Protein AF-A0A538SUR7-F1 (afdb_monomer)

Sequence (95 aa):
MRSSDEIIVPGHPRWLEFASRLNRARFCFGTTEQARSALAGMADVNVEGSLHALARLGGTCDCQIELDVVHSPAGVGAEGKQRAAPPRIAHAPQH

Foldseek 3Di:
DQALPDAAAPPDPCVVQLLVQLPPPPDWPQACVSSLVSQVPDPSHPSVNNQVVLVVQVCRTSVCCNVVGVVDPPDDDPPDDDDPDPDPPPPDDDD

Solvent-accessible surface area (backbone atoms only — not comparable to full-atom values): 5956 Å² total; per-residue (Å²): 132,86,77,43,72,44,61,64,46,90,88,39,95,59,32,67,60,47,53,65,59,42,76,72,59,92,61,75,83,72,41,48,64,56,48,47,53,36,37,66,74,39,85,56,42,24,47,69,59,16,51,54,53,37,38,76,63,62,22,65,20,41,35,34,31,49,54,60,49,65,65,39,73,92,80,70,78,93,72,82,79,74,83,79,71,78,85,77,79,77,78,76,82,88,129

Secondary structure (DSSP, 8-state):
-----B---TT-TTHHHHHHHHTT-SS--S--HHHHHHHHTSTTB-HHHHHHHHHHTT--SHHHIIIIIISS-TTS--S-----PPP----PPP-

Mean predicted aligned error: 12.3 Å

Structure (mmCIF, N/CA/C/O backbone):
data_AF-A0A538SUR7-F1
#
_entry.id   AF-A0A538SUR7-F1
#
loop_
_atom_site.group_PDB
_atom_site.id
_atom_site.type_symbol
_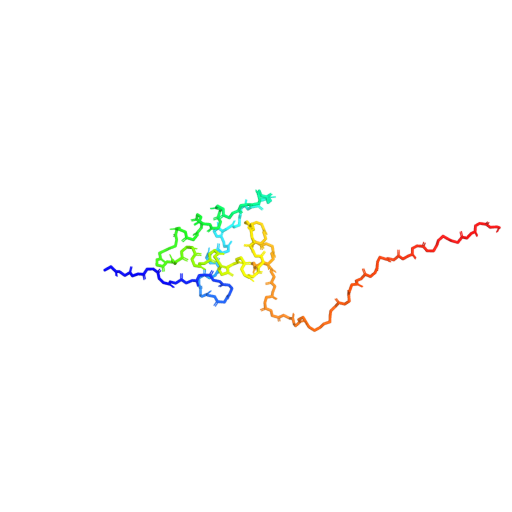atom_site.label_atom_id
_atom_site.label_alt_id
_atom_site.label_comp_id
_atom_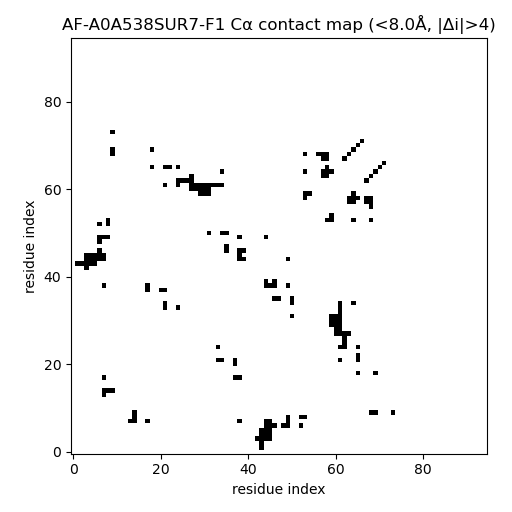site.label_asym_id
_atom_site.label_entity_id
_atom_site.label_seq_id
_atom_site.pdbx_PDB_ins_code
_atom_site.Cartn_x
_atom_site.Cartn_y
_atom_site.Cartn_z
_atom_site.occupancy
_atom_site.B_iso_or_equiv
_atom_site.auth_seq_id
_atom_site.auth_comp_id
_atom_site.auth_asym_id
_atom_site.auth_atom_id
_atom_site.pdbx_PDB_model_num
ATOM 1 N N . MET A 1 1 ? 16.416 5.533 -19.225 1.00 43.44 1 MET A N 1
ATOM 2 C CA . MET A 1 1 ? 15.746 5.647 -17.914 1.00 43.44 1 MET A CA 1
ATOM 3 C C . MET A 1 1 ? 14.677 4.568 -17.890 1.00 43.44 1 MET A C 1
ATOM 5 O O . MET A 1 1 ? 13.786 4.639 -18.723 1.00 43.44 1 MET A O 1
ATOM 9 N N . ARG A 1 2 ? 14.827 3.504 -17.090 1.00 52.41 2 ARG A N 1
ATOM 10 C CA . ARG A 1 2 ? 13.717 2.560 -16.885 1.00 52.41 2 ARG A CA 1
ATOM 11 C C . ARG A 1 2 ? 12.703 3.290 -16.004 1.00 52.41 2 ARG A C 1
ATOM 13 O O . ARG A 1 2 ? 13.085 3.755 -14.936 1.00 52.41 2 ARG A O 1
ATOM 20 N N . SER A 1 3 ? 11.489 3.501 -16.507 1.00 54.81 3 SER A N 1
ATOM 21 C CA . SER A 1 3 ? 10.387 4.003 -15.686 1.00 54.81 3 SER A CA 1
ATOM 22 C C . SER A 1 3 ? 10.000 2.911 -14.699 1.00 54.81 3 SER A C 1
ATOM 24 O O . SER A 1 3 ? 9.757 1.775 -15.101 1.00 54.81 3 SER A O 1
ATOM 26 N N . SER A 1 4 ? 9.985 3.258 -13.416 1.00 64.44 4 SER A N 1
ATOM 27 C CA . SER A 1 4 ? 9.398 2.438 -12.362 1.00 64.44 4 SER A CA 1
ATOM 28 C C . SER A 1 4 ? 7.878 2.421 -12.548 1.00 64.44 4 SER A C 1
ATOM 30 O O . SER A 1 4 ? 7.206 3.371 -12.152 1.00 64.44 4 SER A O 1
ATOM 32 N N . ASP A 1 5 ? 7.348 1.382 -13.191 1.00 80.31 5 ASP A N 1
ATOM 33 C CA . ASP A 1 5 ? 5.914 1.226 -13.491 1.00 80.31 5 ASP A CA 1
ATOM 34 C C . ASP A 1 5 ? 5.243 0.118 -12.660 1.00 80.31 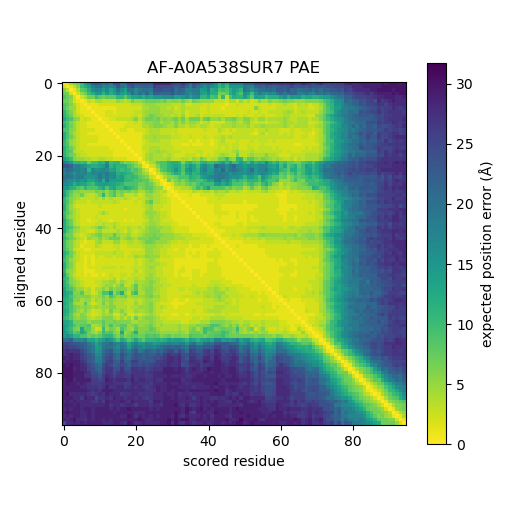5 ASP A C 1
ATOM 36 O O . ASP A 1 5 ? 4.031 -0.077 -12.755 1.00 80.31 5 ASP A O 1
ATOM 40 N N . GLU A 1 6 ? 5.987 -0.610 -11.816 1.00 90.19 6 GLU A N 1
ATOM 41 C CA . GLU A 1 6 ? 5.380 -1.687 -11.030 1.00 90.19 6 GLU A CA 1
ATOM 42 C C . GLU A 1 6 ? 4.516 -1.129 -9.893 1.00 90.19 6 GLU A C 1
ATOM 44 O O . GLU A 1 6 ? 4.992 -0.423 -9.003 1.00 90.19 6 GLU A O 1
ATOM 49 N N . ILE A 1 7 ? 3.228 -1.470 -9.910 1.00 91.50 7 ILE A N 1
ATOM 50 C CA . ILE A 1 7 ? 2.267 -1.136 -8.856 1.00 91.50 7 ILE A CA 1
ATOM 51 C C . ILE A 1 7 ? 2.131 -2.339 -7.918 1.00 91.50 7 ILE A C 1
ATOM 53 O O . ILE A 1 7 ? 1.727 -3.426 -8.335 1.00 91.50 7 ILE A O 1
ATOM 57 N N . ILE A 1 8 ? 2.432 -2.139 -6.633 1.00 90.25 8 ILE A N 1
ATOM 58 C CA . ILE A 1 8 ? 2.375 -3.186 -5.610 1.00 90.25 8 ILE A CA 1
ATOM 59 C C . ILE A 1 8 ? 1.006 -3.179 -4.918 1.00 90.25 8 ILE A C 1
ATOM 61 O O . ILE A 1 8 ? 0.667 -2.254 -4.184 1.00 90.25 8 ILE A O 1
ATOM 65 N N . VAL A 1 9 ? 0.234 -4.244 -5.133 1.00 90.25 9 VAL A N 1
ATOM 66 C CA . VAL A 1 9 ? -1.096 -4.509 -4.546 1.00 90.25 9 VAL A CA 1
ATOM 67 C C . VAL A 1 9 ? -1.230 -6.000 -4.193 1.00 90.25 9 VAL A C 1
ATOM 69 O O . VAL A 1 9 ? -0.386 -6.793 -4.636 1.00 90.25 9 VAL A O 1
ATOM 72 N N . PRO A 1 10 ? -2.258 -6.425 -3.425 1.00 88.88 10 PRO A N 1
ATOM 73 C CA . PRO A 1 10 ? -2.515 -7.845 -3.192 1.00 88.88 10 PRO A CA 1
ATOM 74 C C . PRO A 1 10 ? -2.530 -8.651 -4.499 1.00 88.88 10 PRO A C 1
ATOM 76 O O . PRO A 1 10 ? -3.176 -8.262 -5.470 1.00 88.88 10 PRO A O 1
ATOM 79 N N . GLY A 1 11 ? -1.795 -9.766 -4.524 1.00 83.69 11 GLY A N 1
ATOM 80 C CA . GLY A 1 11 ? -1.607 -10.607 -5.715 1.00 83.69 11 GLY A CA 1
ATOM 81 C C . GLY A 1 11 ? -0.328 -10.325 -6.515 1.00 83.69 11 GLY A C 1
ATOM 82 O O . GLY A 1 11 ? 0.047 -11.143 -7.352 1.00 83.69 11 GLY A O 1
ATOM 83 N N . HIS A 1 12 ? 0.390 -9.230 -6.240 1.00 88.94 12 HIS A N 1
ATOM 84 C CA . HIS A 1 12 ? 1.703 -8.976 -6.844 1.00 88.94 12 HIS A CA 1
ATOM 85 C C . HIS A 1 12 ? 2.761 -9.979 -6.326 1.00 88.94 12 HIS A C 1
ATOM 87 O O . HIS A 1 12 ? 2.777 -10.259 -5.124 1.00 88.94 12 HIS A O 1
ATOM 93 N N . PRO A 1 13 ? 3.717 -10.464 -7.149 1.00 91.25 13 PRO A N 1
ATOM 94 C CA . PRO A 1 13 ? 4.768 -11.392 -6.698 1.00 91.25 13 PRO A CA 1
ATOM 95 C C . PRO A 1 13 ? 5.592 -10.883 -5.506 1.00 91.25 13 PRO A C 1
ATOM 97 O O . PRO A 1 13 ? 6.077 -11.657 -4.686 1.00 91.25 13 PRO A O 1
ATOM 100 N N . ARG A 1 14 ? 5.721 -9.557 -5.392 1.00 90.62 14 ARG A N 1
ATOM 101 C CA . ARG A 1 14 ? 6.447 -8.866 -4.312 1.00 90.62 14 ARG A CA 1
ATOM 102 C C . ARG A 1 14 ? 5.549 -8.370 -3.173 1.00 90.62 14 ARG A C 1
ATOM 104 O O . ARG A 1 14 ? 5.999 -7.609 -2.322 1.00 90.62 14 ARG A O 1
ATOM 111 N N . TRP A 1 15 ? 4.286 -8.796 -3.132 1.00 91.25 15 TRP A N 1
ATOM 112 C CA . TRP A 1 15 ? 3.337 -8.396 -2.089 1.00 91.25 15 TRP A CA 1
ATOM 113 C C . TRP A 1 15 ? 3.821 -8.766 -0.682 1.00 91.25 15 TRP A C 1
ATOM 115 O O . TRP A 1 15 ? 3.771 -7.947 0.231 1.00 91.25 15 TRP A O 1
ATOM 125 N N . LEU A 1 16 ? 4.362 -9.977 -0.516 1.00 90.06 16 LEU A N 1
ATOM 126 C CA . LEU A 1 16 ? 4.873 -10.447 0.777 1.00 90.06 16 LEU A CA 1
ATOM 127 C C . LEU A 1 16 ? 6.099 -9.654 1.256 1.00 90.06 16 LEU A C 1
ATOM 129 O O . LEU A 1 16 ? 6.268 -9.443 2.458 1.00 90.06 16 LEU A O 1
ATOM 133 N N . GLU A 1 17 ? 6.933 -9.183 0.326 1.00 90.06 17 GLU A N 1
ATOM 134 C CA . GLU A 1 17 ? 8.062 -8.299 0.628 1.00 90.06 17 GLU A CA 1
ATOM 135 C C . GLU A 1 17 ? 7.558 -6.955 1.174 1.00 90.06 17 GLU A C 1
ATOM 137 O O . GLU A 1 17 ? 8.030 -6.497 2.214 1.00 90.06 17 GLU A O 1
ATOM 142 N N . PHE A 1 18 ? 6.555 -6.363 0.518 1.00 89.19 18 PHE A N 1
ATOM 143 C CA . PHE A 1 18 ? 5.905 -5.139 0.984 1.00 89.19 18 PHE A CA 1
ATOM 144 C C . PHE A 1 18 ? 5.259 -5.321 2.367 1.00 89.19 18 PHE A C 1
ATOM 146 O O . PHE A 1 18 ? 5.560 -4.556 3.282 1.00 89.19 18 PHE A O 1
ATOM 153 N N . ALA A 1 19 ? 4.450 -6.368 2.556 1.00 88.06 19 ALA A N 1
ATOM 154 C CA . ALA A 1 19 ? 3.779 -6.654 3.825 1.00 88.06 19 ALA A CA 1
ATOM 155 C C . ALA A 1 19 ? 4.773 -6.828 4.989 1.00 88.06 19 ALA A C 1
ATOM 157 O O . ALA A 1 19 ? 4.575 -6.284 6.074 1.00 88.06 19 ALA A O 1
ATOM 158 N N . SER A 1 20 ? 5.892 -7.519 4.746 1.00 86.81 20 SER A N 1
ATOM 159 C CA . SER A 1 20 ? 6.948 -7.705 5.750 1.00 86.81 20 SER A CA 1
ATOM 160 C C . SER A 1 20 ? 7.648 -6.393 6.119 1.00 86.81 20 SER A C 1
ATOM 162 O O . SER A 1 20 ? 7.996 -6.186 7.280 1.00 86.81 20 SER A O 1
ATOM 164 N N . ARG A 1 21 ? 7.855 -5.499 5.142 1.00 86.44 21 ARG A N 1
ATOM 165 C CA . ARG A 1 21 ? 8.452 -4.170 5.358 1.00 86.44 21 ARG A CA 1
ATOM 166 C C . ARG A 1 21 ? 7.506 -3.219 6.100 1.00 86.44 21 ARG A C 1
ATOM 168 O O . ARG A 1 21 ? 7.987 -2.379 6.857 1.00 86.44 21 ARG A O 1
ATOM 175 N N . LEU A 1 22 ? 6.193 -3.361 5.904 1.00 82.44 22 LEU A N 1
ATOM 176 C CA . LEU A 1 22 ? 5.173 -2.516 6.530 1.00 82.44 22 LEU A CA 1
ATOM 177 C C . LEU A 1 22 ? 4.940 -2.831 8.018 1.00 82.44 22 LEU A C 1
ATOM 179 O O . LEU A 1 22 ? 4.628 -1.906 8.761 1.00 82.44 22 LEU A O 1
ATOM 183 N N . ASN A 1 23 ? 5.116 -4.092 8.442 1.00 70.12 23 ASN A N 1
ATOM 184 C CA . ASN A 1 23 ? 4.792 -4.669 9.765 1.00 70.12 23 ASN A CA 1
ATOM 185 C C . ASN A 1 23 ? 5.473 -3.980 10.979 1.00 70.12 23 ASN A C 1
ATOM 187 O O . ASN A 1 23 ? 6.340 -4.541 11.656 1.00 70.12 23 ASN A O 1
ATOM 191 N N . ARG A 1 24 ? 5.116 -2.719 11.239 1.00 58.94 24 ARG A N 1
ATOM 192 C CA . ARG A 1 24 ? 5.590 -1.882 12.352 1.00 58.94 24 ARG A CA 1
ATOM 193 C C . ARG A 1 24 ? 4.520 -0.915 12.880 1.00 58.94 24 ARG A C 1
ATOM 195 O O . ARG A 1 24 ? 4.807 -0.193 13.839 1.00 58.94 24 ARG A O 1
ATOM 202 N N . ALA A 1 25 ? 3.307 -0.869 12.321 1.00 56.78 25 ALA A N 1
ATOM 203 C CA . ALA A 1 25 ? 2.306 0.126 12.701 1.00 56.78 25 ALA A CA 1
ATOM 204 C C . ALA A 1 25 ? 1.462 -0.344 13.900 1.00 56.78 25 ALA A C 1
ATOM 206 O O . ALA A 1 25 ? 0.305 -0.728 13.776 1.00 56.78 25 ALA A O 1
ATOM 207 N N . ARG A 1 26 ? 2.021 -0.257 15.116 1.00 59.22 26 ARG A N 1
ATOM 208 C CA . ARG A 1 26 ? 1.265 -0.542 16.358 1.00 59.22 26 ARG A CA 1
ATOM 209 C C . ARG A 1 26 ? 0.126 0.460 16.633 1.00 59.22 26 ARG A C 1
ATOM 211 O O . ARG A 1 26 ? -0.702 0.190 17.496 1.00 59.22 26 ARG A O 1
ATOM 218 N N . PHE A 1 27 ? 0.084 1.595 15.925 1.00 62.81 27 PHE A N 1
ATOM 219 C CA . PHE A 1 27 ? -0.906 2.668 16.082 1.00 62.81 27 PHE A CA 1
ATOM 220 C C . PHE A 1 27 ? -1.255 3.291 14.712 1.00 62.81 27 PHE A C 1
ATOM 222 O O . PHE A 1 27 ? -0.345 3.576 13.933 1.00 62.81 27 PHE A O 1
ATOM 229 N N . CYS A 1 28 ? -2.542 3.537 14.411 1.00 71.62 28 CYS A N 1
ATOM 230 C CA . CYS A 1 28 ? -2.923 4.358 13.245 1.00 71.62 28 CYS A CA 1
ATOM 231 C C . CYS A 1 28 ? -2.713 5.826 13.603 1.00 71.62 28 CYS A C 1
ATOM 233 O O . CYS A 1 28 ? -3.426 6.375 14.441 1.00 71.62 28 CYS A O 1
ATOM 235 N N . PHE A 1 29 ? -1.770 6.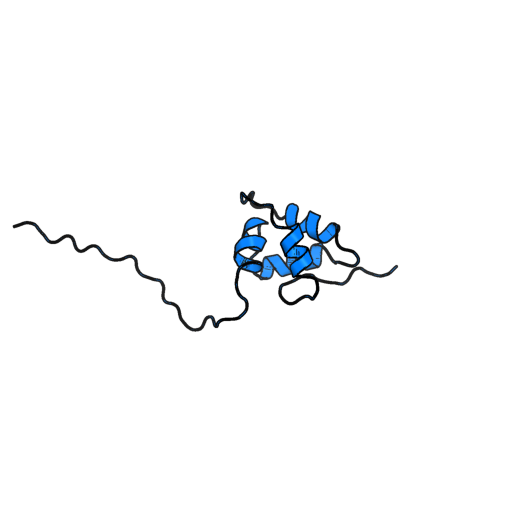470 12.927 1.00 74.31 29 PHE A N 1
ATOM 236 C CA . PHE A 1 29 ? -1.611 7.924 12.968 1.00 74.31 29 PHE A CA 1
ATOM 237 C C . PHE A 1 29 ? -2.374 8.625 11.834 1.00 74.31 29 PHE A C 1
ATOM 239 O O . PHE A 1 29 ? -2.214 9.824 11.638 1.00 74.31 29 PHE A O 1
ATOM 246 N N . GLY A 1 30 ? -3.200 7.888 11.081 1.00 83.75 30 GLY A N 1
ATOM 247 C CA . GLY A 1 30 ? -3.964 8.432 9.956 1.00 83.75 30 GLY A CA 1
ATOM 248 C C . GLY A 1 30 ? -3.109 8.805 8.740 1.00 83.75 30 GLY A C 1
ATOM 249 O O . GLY A 1 30 ? -3.552 9.598 7.919 1.00 83.75 30 GLY A O 1
ATOM 250 N N . THR A 1 31 ? -1.889 8.270 8.627 1.00 88.62 31 THR A N 1
ATOM 251 C CA . THR A 1 31 ? -0.944 8.561 7.536 1.00 88.62 31 THR A CA 1
ATOM 252 C C . THR A 1 31 ? -0.527 7.290 6.797 1.00 88.62 31 THR A C 1
ATOM 254 O O . THR A 1 31 ? -0.765 6.187 7.287 1.00 88.62 31 THR A O 1
ATOM 257 N N . THR A 1 32 ? 0.092 7.449 5.622 1.00 91.75 32 THR A N 1
ATOM 258 C CA . THR A 1 32 ? 0.657 6.361 4.796 1.00 91.75 32 THR A CA 1
ATOM 259 C C . THR A 1 32 ? 2.185 6.450 4.678 1.00 91.75 32 THR A C 1
ATOM 261 O O . THR A 1 32 ? 2.765 6.026 3.675 1.00 91.75 32 THR A O 1
ATOM 264 N N . GLU A 1 33 ? 2.854 7.097 5.636 1.00 91.38 33 GLU A N 1
ATOM 265 C CA . GLU A 1 33 ? 4.298 7.364 5.555 1.00 91.38 33 GLU A CA 1
ATOM 266 C C . GLU A 1 33 ? 5.120 6.074 5.637 1.00 91.38 33 GLU A C 1
ATOM 268 O O . GLU A 1 33 ? 6.133 5.942 4.947 1.00 91.38 33 GLU A O 1
ATOM 273 N N . GLN A 1 34 ? 4.669 5.085 6.416 1.00 89.44 34 GLN A N 1
ATOM 274 C CA . GLN A 1 34 ? 5.380 3.812 6.523 1.00 89.44 34 GLN A CA 1
ATOM 275 C C . GLN A 1 34 ? 5.204 2.978 5.258 1.00 89.44 34 GLN A C 1
ATOM 277 O O . GLN A 1 34 ? 6.182 2.420 4.760 1.00 89.44 34 GLN A O 1
ATOM 282 N N . ALA A 1 35 ? 4.000 2.948 4.685 1.00 91.31 35 ALA A N 1
ATOM 283 C CA . ALA A 1 35 ? 3.753 2.336 3.387 1.00 91.31 35 ALA A CA 1
ATOM 284 C C . ALA A 1 35 ? 4.584 3.011 2.288 1.00 91.31 35 ALA A C 1
ATOM 286 O O . ALA A 1 35 ? 5.233 2.316 1.504 1.00 91.31 35 ALA A O 1
ATOM 287 N N . ARG A 1 36 ? 4.650 4.351 2.270 1.00 93.75 36 ARG A N 1
ATOM 288 C CA . ARG A 1 36 ? 5.503 5.106 1.340 1.00 93.75 36 ARG A CA 1
ATOM 289 C C . ARG A 1 36 ? 6.971 4.713 1.491 1.00 93.75 36 ARG A C 1
ATOM 291 O O . ARG A 1 36 ? 7.619 4.41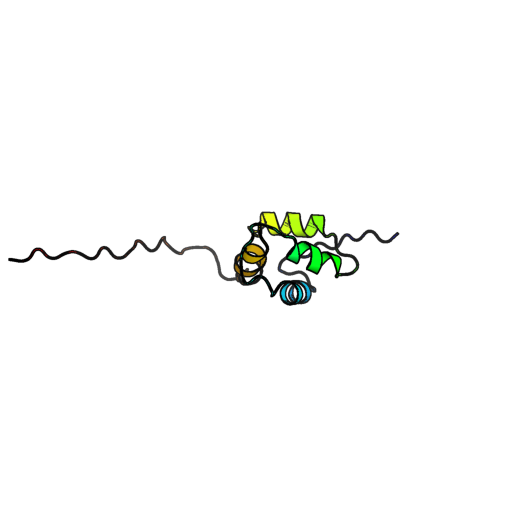1 0.494 1.00 93.75 36 ARG A O 1
ATOM 298 N N . SER A 1 37 ? 7.485 4.682 2.719 1.00 92.62 37 SER A N 1
ATOM 299 C CA . SER A 1 37 ? 8.869 4.300 3.022 1.00 92.62 37 SER A CA 1
ATOM 300 C C . SER A 1 37 ? 9.176 2.855 2.599 1.00 92.62 37 SER A C 1
ATOM 302 O O . SER A 1 37 ? 10.193 2.590 1.953 1.00 92.62 37 SER A O 1
ATOM 304 N N . ALA A 1 38 ? 8.260 1.921 2.874 1.00 91.00 38 ALA A N 1
ATOM 305 C CA . ALA A 1 38 ? 8.383 0.522 2.473 1.00 91.00 38 ALA A CA 1
ATOM 306 C C . ALA A 1 38 ? 8.456 0.360 0.945 1.00 91.00 38 ALA A C 1
ATOM 308 O O . ALA A 1 38 ? 9.334 -0.356 0.456 1.00 91.00 38 ALA A O 1
ATOM 309 N N . LEU A 1 39 ? 7.578 1.055 0.208 1.00 93.38 39 LEU A N 1
ATOM 310 C CA . LEU A 1 39 ? 7.526 1.060 -1.259 1.00 93.38 39 LEU A CA 1
ATOM 311 C C . LEU A 1 39 ? 8.743 1.757 -1.879 1.00 93.38 39 LEU A C 1
ATOM 313 O O . LEU A 1 39 ? 9.312 1.245 -2.835 1.00 93.38 39 LEU A O 1
ATOM 317 N N . ALA A 1 40 ? 9.187 2.888 -1.323 1.00 92.44 40 ALA A N 1
ATOM 318 C CA . ALA A 1 40 ? 10.361 3.617 -1.810 1.00 92.44 40 ALA A CA 1
ATOM 319 C C . ALA A 1 40 ? 11.658 2.801 -1.678 1.00 92.44 40 ALA A C 1
ATOM 321 O O . ALA A 1 40 ? 12.589 2.970 -2.462 1.00 92.44 40 ALA A O 1
ATOM 322 N N . GLY A 1 41 ? 11.716 1.878 -0.713 1.00 88.94 41 GLY A N 1
ATOM 323 C CA . GLY A 1 41 ? 12.817 0.926 -0.582 1.00 88.94 41 GLY A CA 1
ATOM 324 C C . GLY A 1 41 ? 12.789 -0.227 -1.597 1.00 88.94 41 GLY A C 1
ATOM 325 O O . GLY A 1 41 ? 13.661 -1.098 -1.526 1.00 88.94 41 GLY A O 1
ATOM 326 N N . MET A 1 42 ? 11.784 -0.313 -2.473 1.00 90.88 42 MET A N 1
ATOM 327 C CA . MET A 1 42 ? 11.641 -1.365 -3.482 1.00 90.88 42 MET A CA 1
ATOM 328 C C . MET A 1 42 ? 12.035 -0.821 -4.860 1.00 90.88 42 MET A C 1
ATOM 330 O O . MET A 1 42 ? 11.475 0.161 -5.338 1.00 90.88 42 MET A O 1
ATOM 334 N N . ALA A 1 43 ? 12.999 -1.475 -5.515 1.00 88.69 43 ALA A N 1
ATOM 335 C CA . ALA A 1 43 ? 13.404 -1.111 -6.873 1.00 88.69 43 ALA A CA 1
ATOM 336 C C . ALA A 1 43 ? 12.236 -1.245 -7.865 1.00 88.69 43 ALA A C 1
ATOM 338 O O . ALA A 1 43 ? 11.421 -2.158 -7.716 1.00 88.69 43 ALA A O 1
ATOM 339 N N . ASP A 1 44 ? 12.200 -0.346 -8.853 1.00 88.44 44 ASP A N 1
ATOM 340 C CA . ASP A 1 44 ? 11.264 -0.334 -9.989 1.00 88.44 44 ASP A CA 1
ATOM 341 C C . ASP A 1 44 ? 9.766 -0.194 -9.628 1.00 88.44 44 ASP A C 1
ATOM 343 O O . ASP A 1 44 ? 8.897 -0.369 -10.482 1.00 88.44 44 ASP A O 1
ATOM 347 N N . VAL A 1 45 ? 9.453 0.206 -8.389 1.00 90.25 45 VAL A N 1
ATOM 348 C CA . VAL A 1 45 ? 8.078 0.417 -7.910 1.00 90.25 45 VAL A CA 1
ATOM 349 C C . VAL A 1 45 ? 7.597 1.851 -8.137 1.00 90.25 45 VAL A C 1
ATOM 351 O O . VAL A 1 45 ? 8.269 2.822 -7.781 1.00 90.25 45 VAL A O 1
ATOM 354 N N . ASN A 1 46 ? 6.381 1.989 -8.662 1.00 93.69 46 ASN A N 1
ATOM 355 C CA . ASN A 1 46 ? 5.634 3.240 -8.670 1.00 93.69 46 ASN A CA 1
ATOM 356 C C . ASN A 1 46 ? 4.980 3.457 -7.296 1.00 93.69 46 ASN A C 1
ATOM 358 O O . ASN A 1 46 ? 3.908 2.918 -7.004 1.00 93.69 46 ASN A O 1
ATOM 362 N N . VAL A 1 47 ? 5.638 4.244 -6.443 1.00 94.06 47 VAL A N 1
ATOM 363 C CA . VAL A 1 47 ? 5.208 4.490 -5.057 1.00 94.06 47 VAL A CA 1
ATOM 364 C C . VAL A 1 47 ? 3.825 5.139 -4.998 1.00 94.06 47 VAL A C 1
ATOM 366 O O . VAL A 1 47 ? 2.925 4.603 -4.355 1.00 94.06 47 VAL A O 1
ATOM 369 N N . GLU A 1 48 ? 3.627 6.256 -5.698 1.00 95.00 48 GLU A N 1
ATOM 370 C CA . GLU A 1 48 ? 2.357 6.994 -5.661 1.00 95.00 48 GLU A CA 1
ATOM 371 C C . GLU A 1 48 ? 1.223 6.198 -6.326 1.00 95.00 48 GLU A C 1
ATOM 373 O O . GLU A 1 48 ? 0.104 6.164 -5.814 1.00 95.00 48 GLU A O 1
ATOM 378 N N . GLY A 1 49 ? 1.518 5.466 -7.407 1.00 94.75 49 GLY A N 1
ATOM 379 C CA . GLY A 1 49 ? 0.567 4.545 -8.032 1.00 94.75 49 GLY A CA 1
ATOM 380 C C . GLY A 1 49 ? 0.138 3.409 -7.097 1.00 94.75 49 GLY A C 1
ATOM 381 O O . GLY A 1 49 ? -1.047 3.081 -7.028 1.00 94.75 49 GLY A O 1
ATOM 382 N N . SER A 1 50 ? 1.079 2.856 -6.329 1.00 93.88 50 SER A N 1
ATOM 383 C CA . SER A 1 50 ? 0.807 1.822 -5.323 1.00 93.88 50 SER A CA 1
ATOM 384 C C . SER A 1 50 ? -0.037 2.364 -4.170 1.00 93.88 50 SER A C 1
ATOM 386 O O . SER A 1 50 ? -1.053 1.763 -3.835 1.00 93.88 50 SER A O 1
ATOM 388 N N . LEU A 1 51 ? 0.301 3.533 -3.614 1.00 94.44 51 LEU A N 1
ATOM 389 C CA . LEU A 1 51 ? -0.495 4.170 -2.556 1.00 94.44 51 LEU A CA 1
ATOM 390 C C . LEU A 1 51 ? -1.917 4.496 -3.024 1.00 94.44 51 LEU A C 1
ATOM 392 O O . LEU A 1 51 ? -2.882 4.209 -2.318 1.00 94.44 51 LEU A O 1
ATOM 396 N N . HIS A 1 52 ? -2.067 5.027 -4.239 1.00 94.88 52 HIS A N 1
ATOM 397 C CA . HIS A 1 52 ? -3.379 5.290 -4.822 1.00 94.88 52 HIS A CA 1
ATOM 398 C C . HIS A 1 52 ? -4.194 3.997 -5.004 1.00 94.88 52 HIS A C 1
ATOM 400 O O . HIS A 1 52 ? -5.390 3.961 -4.710 1.00 94.88 52 HIS A O 1
ATOM 406 N N . ALA A 1 53 ? -3.561 2.911 -5.455 1.00 92.94 53 ALA A N 1
ATOM 407 C CA . ALA A 1 53 ? -4.224 1.619 -5.590 1.00 92.94 53 ALA A CA 1
ATOM 408 C C . ALA A 1 53 ? -4.631 1.025 -4.227 1.00 92.94 53 ALA A C 1
ATOM 410 O O . ALA A 1 53 ? -5.745 0.521 -4.097 1.00 92.94 53 ALA A O 1
ATOM 411 N N . LEU A 1 54 ? -3.784 1.148 -3.201 1.00 92.38 54 LEU A N 1
ATOM 412 C CA . LEU A 1 54 ? -4.081 0.717 -1.830 1.00 92.38 54 LEU A CA 1
ATOM 413 C C . LEU A 1 54 ? -5.235 1.514 -1.20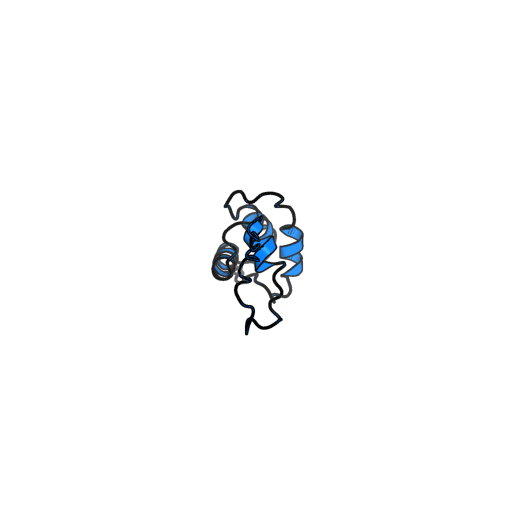9 1.00 92.38 54 LEU A C 1
ATOM 415 O O . LEU A 1 54 ? -6.120 0.923 -0.591 1.00 92.38 54 LEU A O 1
ATOM 419 N N . ALA A 1 55 ? -5.295 2.827 -1.442 1.00 90.88 55 ALA A N 1
ATOM 420 C CA . ALA A 1 55 ? -6.403 3.664 -0.988 1.00 90.88 55 ALA A CA 1
ATOM 421 C C . ALA A 1 55 ? -7.748 3.209 -1.584 1.00 90.88 55 ALA A C 1
ATOM 423 O O . ALA A 1 55 ? -8.757 3.165 -0.879 1.00 90.88 55 ALA A O 1
ATOM 424 N N . ARG A 1 56 ? -7.768 2.782 -2.857 1.00 91.06 56 ARG A N 1
ATOM 425 C CA . ARG A 1 56 ? -8.969 2.209 -3.500 1.00 91.06 56 ARG A CA 1
ATOM 426 C C . ARG A 1 56 ? -9.415 0.877 -2.890 1.00 91.06 56 ARG A C 1
ATOM 428 O 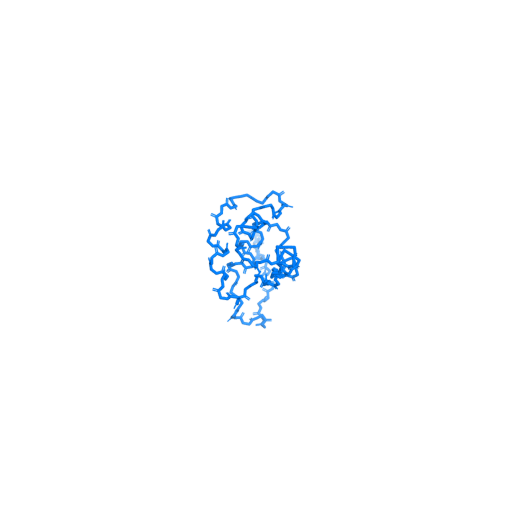O . ARG A 1 56 ? -10.579 0.518 -3.038 1.00 91.06 56 ARG A O 1
ATOM 435 N N . LEU A 1 57 ? -8.511 0.163 -2.222 1.00 86.75 57 LEU A N 1
ATOM 436 C CA . LEU A 1 57 ? -8.795 -1.073 -1.490 1.00 86.75 57 LEU A CA 1
ATOM 437 C C . LEU A 1 57 ? -9.177 -0.820 -0.020 1.00 86.75 57 LEU A C 1
ATOM 439 O O . LEU A 1 57 ? -9.393 -1.773 0.719 1.00 86.75 57 LEU A O 1
ATOM 443 N N . GLY A 1 58 ? -9.271 0.444 0.409 1.00 86.88 58 GLY A N 1
ATOM 444 C CA . GLY A 1 58 ? -9.611 0.828 1.784 1.00 86.88 58 GLY A CA 1
ATOM 445 C C . GLY A 1 58 ? -8.405 1.112 2.685 1.00 86.88 58 GLY A C 1
ATOM 446 O O . GLY A 1 58 ? -8.583 1.523 3.828 1.00 86.88 58 GLY A O 1
ATOM 447 N N . GLY A 1 59 ? -7.177 0.966 2.180 1.00 88.62 59 GLY A N 1
ATOM 448 C CA . GLY A 1 59 ? -5.947 1.252 2.915 1.00 88.62 59 GLY A CA 1
ATOM 449 C C . GLY A 1 59 ? -5.586 2.738 2.916 1.00 88.62 59 GLY A C 1
ATOM 450 O O . GLY A 1 59 ? -4.671 3.137 2.200 1.00 88.62 59 GLY A O 1
ATOM 451 N N . THR A 1 60 ? -6.298 3.563 3.692 1.00 90.00 60 THR A N 1
ATOM 452 C CA . THR A 1 60 ? -6.053 5.024 3.737 1.00 90.00 60 THR A CA 1
ATOM 453 C C . THR A 1 60 ? -5.077 5.475 4.833 1.00 90.00 60 THR A C 1
ATOM 455 O O . THR A 1 60 ? -4.557 6.585 4.759 1.00 90.00 60 THR A O 1
ATOM 458 N N . CYS A 1 61 ? -4.771 4.611 5.810 1.00 90.88 61 CYS A N 1
ATOM 459 C CA . CYS A 1 61 ? -3.630 4.751 6.727 1.00 90.88 61 CYS A CA 1
ATOM 460 C C . CYS A 1 61 ? -2.804 3.457 6.768 1.00 90.88 61 CYS A C 1
ATOM 462 O O . CYS A 1 61 ? -3.302 2.389 6.408 1.00 90.88 61 CYS A O 1
ATOM 464 N N . ASP A 1 62 ? -1.572 3.535 7.271 1.00 89.31 62 ASP A N 1
ATOM 465 C CA . ASP A 1 62 ? -0.647 2.405 7.412 1.00 89.31 62 ASP A CA 1
ATOM 466 C C . ASP A 1 62 ? -1.293 1.212 8.137 1.00 89.31 62 ASP A C 1
ATOM 468 O O . ASP A 1 62 ? -1.155 0.073 7.695 1.00 89.31 62 ASP A O 1
ATOM 472 N N . CYS A 1 63 ? -2.082 1.455 9.193 1.00 86.69 63 CYS A N 1
ATOM 473 C CA . CYS A 1 63 ? -2.754 0.370 9.911 1.00 86.69 63 CYS A CA 1
ATOM 474 C C . CYS A 1 63 ? -3.920 -0.244 9.122 1.00 86.69 63 CYS A C 1
ATOM 476 O O . CYS A 1 63 ? -4.205 -1.418 9.313 1.00 86.69 63 CYS A O 1
ATOM 478 N N . GLN A 1 64 ? -4.625 0.521 8.280 1.00 86.69 64 GLN A N 1
ATOM 479 C CA . GLN A 1 64 ? -5.700 -0.023 7.443 1.00 86.69 64 GLN A CA 1
ATOM 480 C C . GLN A 1 64 ? -5.110 -0.844 6.303 1.00 86.69 64 GLN A C 1
ATOM 482 O O . GLN A 1 64 ? -5.631 -1.896 5.962 1.00 86.69 64 GLN A O 1
ATOM 487 N N . ILE A 1 65 ? -3.979 -0.408 5.743 1.00 87.50 65 ILE A N 1
ATOM 488 C CA . ILE A 1 65 ? -3.233 -1.224 4.783 1.00 87.50 65 ILE A CA 1
ATOM 489 C C . ILE A 1 65 ? -2.811 -2.537 5.455 1.00 87.50 65 ILE A C 1
ATOM 491 O O . ILE A 1 65 ? -3.016 -3.608 4.893 1.00 87.50 65 ILE A O 1
ATOM 495 N N . GLU A 1 66 ? -2.279 -2.478 6.674 1.00 84.69 66 GLU A N 1
ATOM 496 C CA . GLU A 1 66 ? -1.870 -3.671 7.411 1.00 84.69 66 GLU A CA 1
ATOM 497 C C . GLU A 1 66 ? -3.065 -4.576 7.776 1.00 84.69 66 GLU A C 1
ATOM 499 O O . GLU A 1 66 ? -3.059 -5.763 7.472 1.00 84.69 66 GLU A O 1
ATOM 504 N N . LEU A 1 67 ? -4.122 -4.055 8.393 1.00 77.50 67 LEU A N 1
ATOM 505 C CA . LEU A 1 67 ? -5.239 -4.862 8.899 1.00 77.50 67 LEU A CA 1
ATOM 506 C C . LEU A 1 67 ? -6.238 -5.252 7.805 1.00 77.50 67 LEU A C 1
ATOM 508 O O . LEU A 1 67 ? -6.604 -6.420 7.694 1.00 77.50 67 LEU A O 1
ATOM 512 N N . ASP A 1 68 ? -6.652 -4.288 6.986 1.00 78.00 68 ASP A N 1
ATOM 513 C CA . ASP A 1 68 ? -7.778 -4.440 6.064 1.00 78.00 68 ASP A CA 1
ATOM 514 C C . ASP A 1 68 ? -7.343 -4.834 4.649 1.00 78.00 68 ASP A C 1
ATOM 516 O O . ASP A 1 68 ? -8.176 -5.314 3.884 1.00 78.00 68 ASP A O 1
ATOM 520 N N . VAL A 1 69 ? -6.069 -4.657 4.279 1.00 78.88 69 VAL A N 1
ATOM 521 C CA . VAL A 1 69 ? -5.569 -4.976 2.926 1.00 78.88 69 VAL A CA 1
ATOM 522 C C . VAL A 1 69 ? -4.558 -6.127 2.934 1.00 78.88 69 VAL A C 1
ATOM 524 O O . VAL A 1 69 ? -4.630 -7.001 2.074 1.00 78.88 69 VAL A O 1
ATOM 527 N N . VAL A 1 70 ? -3.630 -6.168 3.896 1.00 79.75 70 VAL A N 1
ATOM 528 C CA . VAL A 1 70 ? -2.639 -7.254 4.035 1.00 79.75 70 VAL A CA 1
ATOM 529 C C . VAL A 1 70 ? -3.245 -8.479 4.715 1.00 79.75 70 VAL A C 1
ATOM 531 O O . VAL A 1 70 ? -3.061 -9.590 4.219 1.00 79.75 70 VAL A O 1
ATOM 534 N N . HIS A 1 71 ? -3.964 -8.292 5.825 1.00 71.81 71 HIS A N 1
ATOM 535 C CA . HIS A 1 71 ? -4.550 -9.403 6.582 1.00 71.81 71 HIS A CA 1
ATOM 536 C C . HIS A 1 71 ? -5.985 -9.756 6.167 1.00 71.81 71 HIS A C 1
ATOM 538 O O . HIS A 1 71 ? -6.496 -10.794 6.597 1.00 71.81 71 HIS A O 1
ATOM 544 N N . SER A 1 72 ? -6.626 -8.966 5.300 1.00 64.31 72 SER A N 1
ATOM 545 C CA . SER A 1 72 ? -7.887 -9.386 4.687 1.00 64.31 72 SER A CA 1
ATOM 546 C C . SER A 1 72 ? -7.631 -10.471 3.643 1.00 64.31 72 SER A C 1
ATOM 548 O O . SER A 1 72 ? -6.912 -10.237 2.668 1.00 64.31 72 SER A O 1
ATOM 550 N N . PRO A 1 73 ? -8.248 -11.655 3.775 1.00 53.06 73 PRO A N 1
ATOM 551 C CA . PRO A 1 73 ? -8.173 -12.670 2.745 1.00 53.06 73 PRO A CA 1
ATOM 552 C C . PRO A 1 73 ? -9.001 -12.197 1.549 1.00 53.06 73 PRO A C 1
ATOM 554 O O . PRO A 1 73 ? -10.226 -12.315 1.534 1.00 53.06 73 PRO A O 1
ATOM 557 N N . ALA A 1 74 ? -8.342 -11.694 0.509 1.00 51.84 74 ALA A N 1
ATOM 558 C CA . ALA A 1 74 ? -8.940 -11.656 -0.818 1.00 51.84 74 ALA A CA 1
ATOM 559 C C . ALA A 1 74 ? -9.119 -13.113 -1.293 1.00 51.84 74 ALA A C 1
ATOM 561 O O . ALA A 1 74 ? -8.252 -13.661 -1.970 1.00 51.84 74 ALA A O 1
ATOM 562 N N . GLY A 1 75 ? -10.196 -13.781 -0.848 1.00 46.72 75 GLY A N 1
ATOM 563 C CA . GLY A 1 75 ? -10.416 -15.192 -1.177 1.00 46.72 75 GLY A CA 1
ATOM 564 C C . GLY A 1 75 ? -11.508 -15.998 -0.459 1.00 46.72 75 GLY A C 1
ATOM 565 O O . GLY A 1 75 ? -11.509 -17.209 -0.646 1.00 46.72 75 GLY A O 1
ATOM 566 N N . VAL A 1 76 ? -12.443 -15.429 0.316 1.00 43.22 76 VAL A N 1
ATOM 567 C CA . VAL A 1 76 ? -13.690 -16.151 0.676 1.00 43.22 76 VAL A CA 1
ATOM 568 C C . VAL A 1 76 ? -14.874 -15.193 0.550 1.00 43.22 76 VAL A C 1
ATOM 570 O O . VAL A 1 76 ? -14.882 -14.133 1.165 1.00 43.22 76 VAL A O 1
ATOM 573 N N . GLY A 1 77 ? -15.825 -15.543 -0.318 1.00 41.81 77 GLY A N 1
ATOM 574 C CA . GLY A 1 77 ? -16.850 -14.660 -0.873 1.00 41.81 77 GLY A CA 1
ATOM 575 C C . GLY A 1 77 ? -17.580 -13.765 0.128 1.00 41.81 77 GLY A C 1
ATOM 576 O O . GLY A 1 77 ? -18.150 -14.227 1.112 1.00 41.81 77 GLY A O 1
ATOM 577 N N . ALA A 1 78 ? -17.659 -12.476 -0.200 1.00 43.25 78 ALA A N 1
ATOM 578 C CA . ALA A 1 78 ? -18.640 -11.565 0.374 1.00 43.25 78 ALA A CA 1
ATOM 579 C C . ALA A 1 78 ? -20.004 -11.737 -0.325 1.00 43.25 78 ALA A C 1
ATOM 581 O O . ALA A 1 78 ? -20.605 -10.776 -0.793 1.00 43.25 78 ALA A O 1
ATOM 582 N N . GLU A 1 79 ? -20.501 -12.973 -0.378 1.00 45.59 79 GLU A N 1
ATOM 583 C CA . GLU A 1 79 ? -21.935 -13.236 -0.355 1.00 45.59 79 GLU A CA 1
ATOM 584 C C . GLU A 1 79 ? -22.269 -13.681 1.071 1.00 45.59 79 GLU A C 1
ATOM 586 O O . GLU A 1 79 ? -21.924 -14.775 1.503 1.00 45.59 79 GLU A O 1
ATOM 591 N N . GLY A 1 80 ? -22.916 -12.790 1.825 1.00 49.16 80 GLY A N 1
ATOM 592 C CA . GLY A 1 80 ? -23.581 -13.130 3.079 1.00 49.16 80 GLY A CA 1
ATOM 593 C C . GLY A 1 80 ? -22.695 -13.215 4.324 1.00 49.16 80 GLY A C 1
ATOM 594 O O . GLY A 1 80 ? -22.309 -14.293 4.762 1.00 49.16 80 GLY A O 1
ATOM 595 N N . LYS A 1 81 ? -22.585 -12.105 5.063 1.00 41.94 81 LYS A N 1
ATOM 596 C CA . LYS A 1 81 ? -22.773 -12.210 6.515 1.00 41.94 81 LYS A CA 1
ATOM 597 C C . LYS A 1 81 ? -23.450 -10.971 7.073 1.00 41.94 81 LYS A C 1
ATOM 599 O O . LYS A 1 81 ? -22.937 -9.858 7.034 1.00 41.94 81 LYS A O 1
ATOM 604 N N . GLN A 1 82 ? -24.666 -11.224 7.535 1.00 47.09 82 GLN A N 1
ATOM 605 C CA . GLN A 1 82 ? -25.550 -10.321 8.242 1.00 47.09 82 GLN A CA 1
ATOM 606 C C . GLN A 1 82 ? -24.796 -9.493 9.281 1.00 47.09 82 GLN A C 1
ATOM 608 O O . GLN A 1 82 ? -23.965 -10.013 10.026 1.00 47.09 82 GLN A O 1
ATOM 613 N N . ARG A 1 83 ? -25.183 -8.216 9.377 1.00 46.38 83 ARG A N 1
ATOM 614 C CA . ARG A 1 83 ? -25.063 -7.436 10.608 1.00 46.38 83 ARG A CA 1
ATOM 615 C C . ARG A 1 83 ? -25.514 -8.331 11.761 1.00 46.38 83 ARG A C 1
ATOM 617 O O . ARG A 1 83 ? -26.707 -8.601 11.889 1.00 46.38 83 ARG A O 1
ATOM 624 N N . ALA A 1 84 ? -24.573 -8.805 12.571 1.00 52.03 84 ALA A N 1
ATOM 625 C CA . ALA A 1 84 ? -24.906 -9.381 13.858 1.00 52.03 84 ALA A CA 1
ATOM 626 C C . ALA A 1 84 ? -25.555 -8.252 14.664 1.00 52.03 84 ALA A C 1
ATOM 628 O O . ALA A 1 84 ? -24.886 -7.316 15.101 1.00 52.03 84 ALA A O 1
ATOM 629 N N . ALA A 1 85 ? -26.883 -8.286 14.766 1.00 56.00 85 ALA A N 1
ATOM 630 C CA . ALA A 1 85 ? -27.590 -7.459 15.722 1.00 56.00 85 ALA A CA 1
ATOM 631 C C . ALA A 1 85 ? -27.041 -7.807 17.118 1.00 56.00 85 ALA A C 1
ATOM 633 O O . ALA A 1 85 ? -26.859 -8.994 17.409 1.00 56.00 85 ALA A O 1
ATOM 634 N N . PRO A 1 86 ? -26.755 -6.815 17.976 1.00 57.25 86 PRO A N 1
ATOM 635 C CA . PRO A 1 86 ? -26.341 -7.098 19.342 1.00 57.25 86 PRO A CA 1
ATOM 636 C C . PRO A 1 86 ? -27.427 -7.940 20.032 1.00 57.25 86 PRO A C 1
ATOM 638 O O . PRO A 1 86 ? -28.618 -7.705 19.786 1.00 57.25 86 PRO A O 1
ATOM 641 N N . PRO A 1 87 ? -27.063 -8.917 20.883 1.00 53.19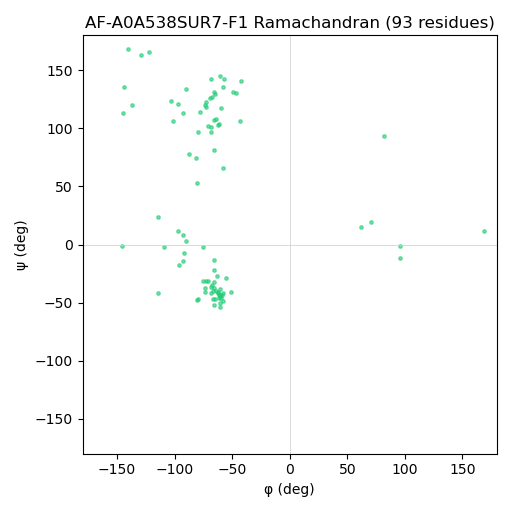 87 PRO A N 1
ATOM 642 C CA . PRO A 1 87 ? -28.053 -9.674 21.629 1.00 53.19 87 PRO A CA 1
ATOM 643 C C . PRO A 1 87 ? -28.854 -8.698 22.493 1.00 53.19 87 PRO A C 1
ATOM 645 O O . PRO A 1 87 ? -28.312 -8.019 23.366 1.00 53.19 87 PRO A O 1
ATOM 648 N N . ARG A 1 88 ? -30.163 -8.605 22.238 1.00 59.00 88 ARG A N 1
ATOM 649 C CA . ARG A 1 88 ? -31.088 -7.952 23.161 1.00 59.00 88 ARG A CA 1
ATOM 650 C C . ARG A 1 88 ? -31.160 -8.828 24.405 1.00 59.00 88 ARG A C 1
ATOM 652 O O . ARG A 1 88 ? -31.835 -9.852 24.399 1.00 59.00 88 ARG A O 1
ATOM 659 N N . ILE A 1 89 ? -30.452 -8.430 25.457 1.00 60.97 89 ILE A N 1
ATOM 660 C CA . ILE A 1 89 ? -30.692 -8.938 26.805 1.00 60.97 89 ILE A CA 1
ATOM 661 C C . ILE A 1 89 ? -32.126 -8.533 27.155 1.00 60.97 89 ILE A C 1
ATOM 663 O O . ILE A 1 89 ? -32.403 -7.362 27.420 1.00 60.97 89 ILE A O 1
ATOM 667 N N . ALA A 1 90 ? -33.053 -9.486 27.094 1.00 53.75 90 ALA A N 1
ATOM 668 C CA . ALA A 1 90 ? -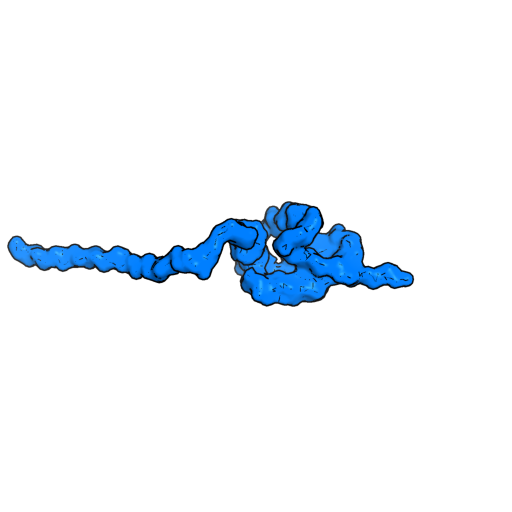34.378 -9.311 27.656 1.00 53.75 90 ALA A CA 1
ATOM 669 C C . ALA A 1 90 ? -34.211 -9.201 29.176 1.00 53.75 90 ALA A C 1
ATOM 671 O O . ALA A 1 90 ? -33.892 -10.182 29.844 1.00 53.75 90 ALA A O 1
ATOM 672 N N . HIS A 1 91 ? -34.384 -7.998 29.724 1.00 56.22 91 HIS A N 1
ATOM 673 C CA . HIS A 1 91 ? -34.673 -7.861 31.145 1.00 56.22 91 HIS A CA 1
ATOM 674 C C . HIS A 1 91 ? -36.032 -8.522 31.386 1.00 56.22 91 HIS A C 1
ATOM 676 O O . HIS A 1 91 ? -37.059 -8.009 30.941 1.00 56.22 91 HIS A O 1
ATOM 682 N N . ALA A 1 92 ? -36.031 -9.680 32.043 1.00 54.50 92 ALA A N 1
ATOM 683 C CA . ALA A 1 92 ? -37.243 -10.228 32.628 1.00 54.50 92 ALA A CA 1
ATOM 684 C C . ALA A 1 92 ? -37.698 -9.277 33.752 1.00 54.50 92 ALA A C 1
ATOM 686 O O . ALA A 1 92 ? -36.868 -8.907 34.589 1.00 54.50 92 ALA A O 1
ATOM 687 N N . PRO A 1 93 ? -38.968 -8.839 33.779 1.00 54.78 93 PRO A N 1
ATOM 688 C CA . PRO A 1 93 ? -39.481 -8.074 34.903 1.00 54.78 93 PRO A CA 1
ATOM 689 C C . PRO A 1 93 ? -39.505 -8.967 36.146 1.00 54.78 93 PRO A C 1
ATOM 691 O O . PRO A 1 93 ? -39.975 -10.103 36.104 1.00 54.78 93 PRO A O 1
ATOM 694 N N . GLN A 1 94 ? -38.964 -8.441 37.240 1.00 54.38 94 GLN A N 1
ATOM 695 C CA . GLN A 1 94 ? -39.096 -9.032 38.565 1.00 54.38 94 GLN A CA 1
ATOM 696 C C . GLN A 1 94 ? -40.559 -8.929 39.001 1.00 54.38 94 GLN A C 1
ATOM 698 O O . GLN A 1 94 ? -41.109 -7.828 38.987 1.00 54.38 94 GLN A O 1
ATOM 703 N N . HIS A 1 95 ? -41.160 -10.053 39.388 1.00 51.44 95 HIS A N 1
ATOM 704 C CA . HIS A 1 95 ? -42.351 -10.107 40.231 1.00 51.44 95 HIS A CA 1
ATOM 705 C C . HIS A 1 95 ? -42.336 -11.381 41.070 1.00 51.44 95 HIS A C 1
ATOM 707 O O . HIS A 1 95 ? -42.026 -12.451 40.500 1.00 51.44 95 HIS A O 1
#

Radius of gyration: 19.14 Å; Cα contacts (8 Å, |Δi|>4): 102; chains: 1; bounding box: 58×25×58 Å

pLDDT: mean 76.16, std 17.69, range [41.81, 95.0]

Organism: Eiseniibacteriota bacterium (NCBI:txid2212470)